Protein AF-A0A7R6WBK8-F1 (afdb_monomer_lite)

Structure (mmCIF, N/CA/C/O backbone):
data_AF-A0A7R6WBK8-F1
#
_entry.id   AF-A0A7R6WBK8-F1
#
loop_
_atom_site.group_PDB
_atom_site.id
_atom_site.type_symbol
_atom_site.label_atom_id
_atom_site.label_alt_id
_atom_site.label_comp_id
_atom_site.label_asym_id
_atom_site.label_entity_id
_atom_site.label_seq_id
_atom_site.pdbx_PDB_ins_code
_atom_site.Cartn_x
_atom_site.Cartn_y
_atom_site.Cartn_z
_atom_site.occupancy
_atom_site.B_iso_or_equiv
_atom_site.auth_seq_id
_atom_site.auth_comp_id
_atom_site.auth_asym_id
_atom_site.auth_atom_id
_atom_site.pdbx_PDB_model_num
ATOM 1 N N . MET A 1 1 ? 2.708 8.947 -26.508 1.00 63.22 1 MET A N 1
ATOM 2 C CA . MET A 1 1 ? 3.088 7.753 -25.720 1.00 63.22 1 MET A CA 1
ATOM 3 C C . MET A 1 1 ? 2.411 7.747 -24.354 1.00 63.22 1 MET A C 1
ATOM 5 O O . MET A 1 1 ? 1.723 6.785 -24.073 1.00 63.22 1 MET A O 1
ATOM 9 N N . TYR A 1 2 ? 2.494 8.805 -23.534 1.00 71.44 2 TYR A N 1
ATOM 10 C CA . TYR A 1 2 ? 1.565 8.993 -22.399 1.00 71.44 2 TYR A CA 1
ATOM 11 C C . TYR A 1 2 ? 0.320 9.777 -22.842 1.00 71.44 2 TYR A C 1
ATOM 13 O O . TYR A 1 2 ? 0.155 10.948 -22.525 1.00 71.44 2 TYR A O 1
ATOM 21 N N . ASP A 1 3 ? -0.514 9.144 -23.662 1.00 84.69 3 ASP A N 1
ATOM 22 C CA . ASP A 1 3 ? -1.718 9.727 -24.283 1.00 84.69 3 ASP A CA 1
ATOM 23 C C . ASP A 1 3 ? -3.004 8.967 -23.915 1.00 84.69 3 ASP A C 1
ATOM 25 O O . ASP A 1 3 ? -4.075 9.266 -24.433 1.00 84.69 3 ASP A O 1
ATOM 29 N N . GLY A 1 4 ? -2.903 7.972 -23.027 1.00 81.62 4 GLY A N 1
ATOM 30 C CA . GLY A 1 4 ? -4.020 7.103 -22.645 1.00 81.62 4 GLY A CA 1
ATOM 31 C C . GLY A 1 4 ? -4.393 6.053 -23.697 1.00 81.62 4 GLY A C 1
ATOM 32 O O . GLY A 1 4 ? -5.265 5.232 -23.436 1.00 81.62 4 GLY A O 1
ATOM 33 N N . LEU A 1 5 ? -3.725 6.038 -24.856 1.00 86.94 5 LEU A N 1
ATOM 34 C CA . LEU A 1 5 ? -3.924 5.037 -25.911 1.00 86.94 5 LEU A CA 1
ATOM 35 C C . LEU A 1 5 ? -2.898 3.902 -25.836 1.00 86.94 5 LEU A C 1
ATOM 37 O O . LEU A 1 5 ? -3.076 2.860 -26.462 1.00 86.94 5 LEU A O 1
ATOM 41 N N . ASN A 1 6 ? -1.828 4.097 -25.065 1.00 85.31 6 ASN A N 1
ATOM 42 C CA . ASN A 1 6 ? -0.778 3.114 -24.859 1.00 85.31 6 ASN A CA 1
ATOM 43 C C . ASN A 1 6 ? -0.840 2.553 -23.442 1.00 85.31 6 ASN A C 1
ATOM 45 O O . ASN A 1 6 ? -0.948 3.270 -22.449 1.00 85.31 6 ASN A O 1
ATOM 49 N N . SER A 1 7 ? -0.724 1.240 -23.353 1.00 83.56 7 SER A N 1
ATOM 50 C CA . SER A 1 7 ? -0.604 0.520 -22.097 1.00 83.56 7 SER A CA 1
ATOM 51 C C . SER A 1 7 ? 0.752 0.759 -21.408 1.00 83.56 7 SER A C 1
ATOM 53 O O . SER A 1 7 ? 1.755 1.010 -22.074 1.00 83.56 7 SER A O 1
ATOM 55 N N . HIS A 1 8 ? 0.839 0.510 -20.098 1.00 79.19 8 HIS A N 1
ATOM 56 C CA . HIS A 1 8 ? 2.102 0.616 -19.352 1.00 79.19 8 HIS A CA 1
ATOM 57 C C . HIS A 1 8 ? 3.210 -0.341 -19.852 1.00 79.19 8 HIS A C 1
ATOM 59 O O . HIS A 1 8 ? 4.355 0.082 -19.935 1.00 79.19 8 HIS A O 1
ATOM 65 N N . TRP A 1 9 ? 2.903 -1.591 -20.243 1.00 82.31 9 TRP A N 1
ATOM 66 C CA . TRP A 1 9 ? 3.874 -2.513 -20.883 1.00 82.31 9 TRP A CA 1
ATOM 67 C C . TRP A 1 9 ? 4.474 -1.930 -22.177 1.00 82.31 9 TRP A C 1
ATOM 69 O O . TRP A 1 9 ? 5.689 -1.931 -22.336 1.00 82.31 9 TRP A O 1
ATOM 79 N N . ALA A 1 10 ? 3.639 -1.376 -23.065 1.00 87.00 10 ALA A N 1
ATOM 80 C CA . ALA A 1 10 ? 4.053 -0.789 -24.330 1.00 87.00 10 ALA A CA 1
ATOM 81 C C . ALA A 1 10 ? 4.927 0.435 -24.074 1.00 87.00 10 ALA A C 1
ATOM 83 O O . ALA A 1 10 ? 5.988 0.553 -24.664 1.00 87.00 10 ALA A O 1
ATOM 84 N N . ILE A 1 11 ? 4.525 1.294 -23.133 1.00 85.62 11 ILE A N 1
ATOM 85 C CA . ILE A 1 11 ? 5.324 2.444 -22.711 1.00 85.62 11 ILE A CA 1
ATOM 86 C C . ILE A 1 11 ? 6.681 1.985 -22.159 1.00 85.62 11 ILE A C 1
ATOM 88 O O . ILE A 1 11 ? 7.709 2.473 -22.618 1.00 85.62 11 ILE A O 1
ATOM 92 N N . ASN A 1 12 ? 6.696 1.027 -21.227 1.00 84.56 12 ASN A N 1
ATOM 93 C CA . ASN A 1 12 ? 7.920 0.526 -20.597 1.00 84.56 12 ASN A CA 1
ATOM 94 C C . ASN A 1 12 ? 8.885 -0.112 -21.601 1.00 84.56 12 ASN A C 1
ATOM 96 O O . ASN A 1 12 ? 10.088 0.014 -21.421 1.00 84.56 12 ASN A O 1
ATOM 100 N N . ALA A 1 13 ? 8.385 -0.745 -22.666 1.00 87.00 13 ALA A N 1
ATOM 101 C CA . ALA A 1 13 ? 9.223 -1.317 -23.720 1.00 87.00 13 ALA A CA 1
ATOM 102 C C . ALA A 1 13 ? 10.013 -0.262 -24.523 1.00 87.00 13 ALA A C 1
ATOM 104 O O . ALA A 1 13 ? 11.001 -0.604 -25.167 1.00 87.00 13 ALA A O 1
ATOM 105 N N . PHE A 1 14 ? 9.590 1.007 -24.491 1.00 86.19 14 PHE A N 1
ATOM 106 C CA . PHE A 1 14 ? 10.303 2.128 -25.114 1.00 86.19 14 PHE A CA 1
ATOM 107 C C . PHE A 1 14 ? 11.140 2.945 -24.121 1.00 86.19 14 PHE A C 1
ATOM 109 O O . PHE A 1 14 ? 11.852 3.858 -24.543 1.00 86.19 14 PHE A O 1
ATOM 116 N N . LEU A 1 15 ? 11.039 2.669 -22.817 1.00 83.88 15 LEU A N 1
ATOM 117 C CA . LEU A 1 15 ? 11.841 3.354 -21.810 1.00 83.88 15 LEU A CA 1
ATOM 118 C C . LEU A 1 15 ? 13.222 2.689 -21.691 1.00 83.88 15 LEU A C 1
ATOM 120 O O . LEU A 1 15 ? 13.319 1.468 -21.809 1.00 83.88 15 LEU A O 1
ATOM 124 N N . PRO A 1 16 ? 14.289 3.472 -21.444 1.00 83.06 16 PRO A N 1
ATOM 125 C CA . PRO A 1 16 ? 15.583 2.914 -21.072 1.00 83.06 16 PRO A CA 1
ATOM 126 C C . PRO A 1 16 ? 15.488 2.152 -19.740 1.00 83.06 16 PRO A C 1
ATOM 128 O O . PRO A 1 16 ? 14.483 2.241 -19.024 1.00 83.06 16 PRO A O 1
ATOM 131 N N . GLU A 1 17 ? 16.548 1.418 -19.393 1.00 78.81 17 GLU A N 1
ATOM 132 C CA . GLU A 1 17 ? 16.613 0.679 -18.129 1.00 78.81 17 GLU A CA 1
ATOM 133 C C . GLU A 1 17 ? 16.293 1.588 -16.936 1.00 78.81 17 GLU A C 1
ATOM 135 O O . GLU A 1 17 ? 16.635 2.773 -16.912 1.00 78.81 17 GLU A O 1
ATOM 140 N N . LYS A 1 18 ? 15.627 1.045 -15.909 1.00 72.75 18 LYS A N 1
ATOM 141 C CA . LYS A 1 18 ? 15.078 1.863 -14.810 1.00 72.75 18 LYS A CA 1
ATOM 142 C C . LYS A 1 18 ? 16.137 2.726 -14.118 1.00 72.75 18 LYS A C 1
ATOM 144 O O . LYS A 1 18 ? 15.816 3.827 -13.681 1.00 72.75 18 LYS A O 1
ATOM 149 N N . GLN A 1 19 ? 17.383 2.256 -14.010 1.00 71.31 19 GLN A N 1
ATOM 150 C CA . GLN A 1 19 ? 18.463 3.049 -13.415 1.00 71.31 19 GLN A CA 1
ATOM 151 C C . GLN A 1 19 ? 18.897 4.225 -14.300 1.00 71.31 19 GLN A C 1
ATOM 153 O O . GLN A 1 19 ? 19.405 5.214 -13.787 1.00 71.31 19 GLN A O 1
ATOM 158 N N . GLU A 1 20 ? 18.683 4.164 -15.609 1.00 85.25 20 GLU A N 1
ATOM 159 C CA . GLU A 1 20 ? 19.030 5.245 -16.537 1.00 85.25 20 GLU A CA 1
ATOM 160 C C . GLU A 1 20 ? 17.992 6.377 -16.509 1.00 85.25 20 GLU A C 1
ATOM 162 O O . GLU A 1 20 ? 18.298 7.514 -16.868 1.00 85.25 20 GLU A O 1
ATOM 167 N N . LEU A 1 21 ? 16.780 6.096 -16.013 1.00 88.00 21 LEU A N 1
ATOM 168 C CA . LEU A 1 21 ? 15.714 7.088 -15.842 1.00 88.00 21 LEU 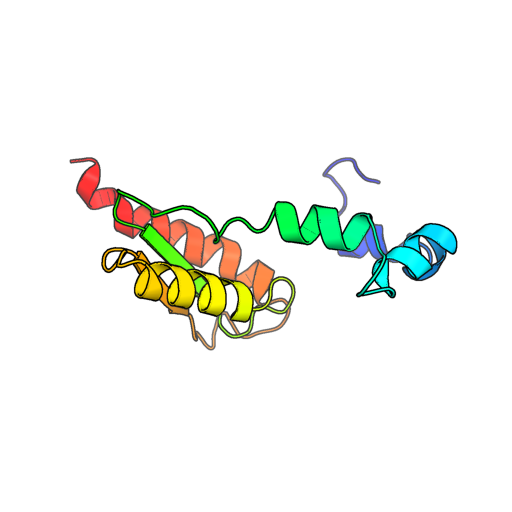A CA 1
ATOM 169 C C . LEU A 1 21 ? 15.992 8.091 -14.714 1.00 88.00 21 LEU A C 1
ATOM 171 O O . LEU A 1 21 ? 15.393 9.168 -14.686 1.00 88.00 21 LEU A O 1
ATOM 175 N N . TYR A 1 22 ? 16.879 7.757 -13.774 1.00 89.94 22 TYR A N 1
ATOM 176 C CA . TYR A 1 22 ? 17.116 8.558 -12.577 1.00 89.94 22 TYR A CA 1
ATOM 177 C C . TYR A 1 22 ? 18.571 8.996 -12.455 1.00 89.94 22 TYR A C 1
ATOM 179 O O . TYR A 1 22 ? 19.496 8.219 -12.665 1.00 89.94 22 TYR A O 1
ATOM 187 N N . SER A 1 23 ? 18.797 10.231 -12.002 1.00 92.38 23 SER A N 1
ATOM 188 C CA . SER A 1 23 ? 20.157 10.696 -11.703 1.00 92.38 23 SER A CA 1
ATOM 189 C C . SER A 1 23 ? 20.830 9.842 -10.619 1.00 92.38 23 SER A C 1
ATOM 191 O O . SER A 1 23 ? 20.179 9.403 -9.667 1.00 92.38 23 SER A O 1
ATOM 193 N N . ALA A 1 24 ? 22.156 9.698 -10.692 1.00 92.44 24 ALA A N 1
ATOM 194 C CA . ALA A 1 24 ? 22.935 8.997 -9.669 1.00 92.44 24 ALA A CA 1
ATOM 195 C C . ALA A 1 24 ? 22.715 9.574 -8.256 1.00 92.44 24 ALA A C 1
ATOM 197 O O . ALA A 1 24 ? 22.650 8.830 -7.281 1.00 92.44 24 ALA A O 1
ATOM 198 N N . LYS A 1 25 ? 22.523 10.898 -8.140 1.00 92.62 25 LYS A N 1
ATOM 199 C CA . LYS A 1 25 ? 22.202 11.560 -6.865 1.00 92.62 25 LYS A CA 1
ATOM 200 C C . LYS A 1 25 ? 20.883 11.054 -6.278 1.00 92.62 25 LYS A C 1
ATOM 202 O O . LYS A 1 25 ? 20.812 10.792 -5.082 1.00 92.62 25 LYS A O 1
ATOM 207 N N . PHE A 1 26 ? 19.847 10.933 -7.105 1.00 92.38 26 PHE A N 1
ATOM 208 C CA . PHE A 1 26 ? 18.545 10.429 -6.671 1.00 92.38 26 PHE A CA 1
ATOM 209 C C . PHE A 1 26 ? 18.634 8.963 -6.234 1.00 92.38 26 PHE A C 1
ATOM 211 O O . PHE A 1 26 ? 18.142 8.611 -5.168 1.00 92.38 26 PHE A O 1
ATOM 218 N N . GLN A 1 27 ? 19.333 8.128 -7.005 1.00 91.38 27 GLN A N 1
ATOM 219 C CA . GLN A 1 27 ? 19.541 6.719 -6.659 1.00 91.38 27 GLN A CA 1
ATOM 220 C C . GLN A 1 27 ? 20.305 6.555 -5.337 1.00 91.38 27 GLN A C 1
ATOM 222 O O . GLN A 1 27 ? 19.905 5.758 -4.493 1.00 91.38 27 GLN A O 1
ATOM 227 N N . ALA A 1 28 ? 21.352 7.356 -5.115 1.00 92.38 28 ALA A N 1
ATOM 228 C CA . ALA A 1 28 ? 22.093 7.359 -3.854 1.00 92.38 28 ALA A CA 1
ATOM 229 C C . ALA A 1 28 ? 21.206 7.753 -2.662 1.00 92.38 28 ALA A C 1
ATOM 231 O O . ALA A 1 28 ? 21.304 7.151 -1.598 1.00 92.38 28 ALA A O 1
ATOM 232 N N . GLN A 1 29 ? 20.301 8.720 -2.846 1.00 93.88 29 GLN A N 1
ATOM 233 C CA . GLN A 1 29 ? 19.318 9.075 -1.821 1.00 93.88 29 GLN A CA 1
ATOM 234 C C . GLN A 1 29 ? 18.316 7.939 -1.568 1.00 93.88 29 GLN A C 1
ATOM 236 O O . GLN A 1 29 ? 17.952 7.713 -0.425 1.00 93.88 29 GLN A O 1
ATOM 241 N N . LEU A 1 30 ? 17.874 7.186 -2.573 1.00 90.56 30 LEU A N 1
ATOM 242 C CA . LEU A 1 30 ? 16.992 6.037 -2.320 1.00 90.56 30 LEU A CA 1
ATOM 243 C C . LEU A 1 30 ? 17.695 4.888 -1.576 1.00 90.56 30 LEU A C 1
ATOM 245 O O . LEU A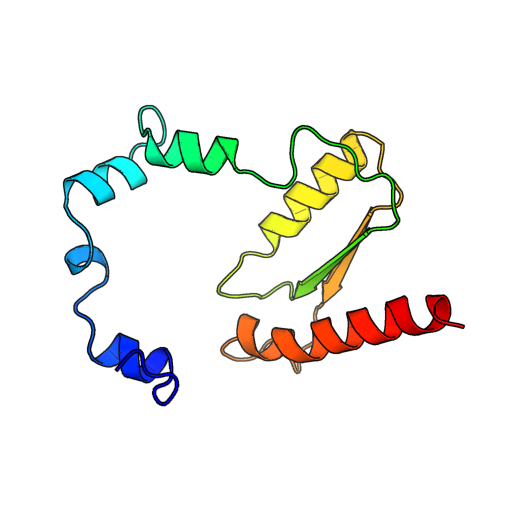 1 30 ? 17.046 4.164 -0.828 1.00 90.56 30 LEU A O 1
ATOM 249 N N . ALA A 1 31 ? 19.006 4.721 -1.766 1.00 90.69 31 ALA A N 1
ATOM 250 C CA . ALA A 1 31 ? 19.784 3.666 -1.115 1.00 90.69 31 ALA A CA 1
ATOM 251 C C . ALA A 1 31 ? 20.215 4.007 0.328 1.00 90.69 31 ALA A C 1
ATOM 253 O O . ALA A 1 31 ? 20.470 3.103 1.125 1.00 90.69 31 ALA A O 1
ATOM 254 N N . ASP A 1 32 ? 20.311 5.293 0.679 1.00 91.56 32 ASP A N 1
ATOM 255 C CA . ASP A 1 32 ? 20.731 5.738 2.012 1.00 91.56 32 ASP A CA 1
ATOM 256 C C . ASP A 1 32 ? 19.557 5.775 3.002 1.00 91.56 32 ASP A C 1
ATOM 258 O O . ASP A 1 32 ? 18.837 6.761 3.127 1.00 91.56 32 ASP A O 1
ATOM 262 N N . SER A 1 33 ? 19.382 4.696 3.758 1.00 80.12 33 SER A N 1
ATOM 263 C CA . SER A 1 33 ? 18.338 4.608 4.791 1.00 80.12 33 SER A CA 1
ATOM 264 C C . SER A 1 33 ? 18.515 5.548 5.996 1.00 80.12 33 SER A C 1
ATOM 266 O O . SER A 1 33 ? 17.562 5.710 6.755 1.00 80.12 33 SER A O 1
ATOM 268 N N . GLN A 1 34 ? 19.695 6.148 6.207 1.00 81.44 34 GLN A N 1
ATOM 269 C CA . GLN A 1 34 ? 19.993 6.912 7.428 1.00 81.44 34 GLN A CA 1
ATOM 270 C C . GLN A 1 34 ? 19.942 8.425 7.220 1.00 81.44 34 GLN A C 1
ATOM 272 O O . GLN A 1 34 ? 19.423 9.129 8.082 1.00 81.44 34 GLN A O 1
ATOM 277 N N . ASN A 1 35 ? 20.463 8.934 6.098 1.00 87.50 35 ASN A N 1
ATOM 278 C CA . ASN A 1 35 ? 20.584 10.382 5.868 1.00 87.50 35 ASN A CA 1
ATOM 279 C C . ASN A 1 35 ? 19.809 10.884 4.641 1.00 87.50 35 ASN A C 1
ATOM 281 O O . ASN A 1 35 ? 19.960 12.040 4.238 1.00 87.50 35 ASN A O 1
ATOM 285 N N . SER A 1 36 ? 18.987 10.039 4.018 1.00 94.88 36 SER A N 1
ATOM 286 C CA . SER A 1 36 ? 18.215 10.438 2.844 1.00 94.88 36 SER A CA 1
ATOM 287 C C . SER A 1 36 ? 17.026 11.321 3.191 1.00 94.88 36 SER A C 1
ATOM 289 O O . SER A 1 36 ? 16.104 10.913 3.900 1.00 94.88 36 SER A O 1
ATOM 291 N N . LEU A 1 37 ? 16.992 12.504 2.575 1.00 92.88 37 LEU A N 1
ATOM 292 C CA . LEU A 1 37 ? 15.834 13.394 2.644 1.00 92.88 37 LEU A CA 1
ATOM 293 C C . LEU A 1 37 ? 14.611 12.783 1.947 1.00 92.88 37 LEU A C 1
ATOM 295 O O . LEU A 1 37 ? 13.484 13.038 2.357 1.00 92.88 37 LEU A O 1
ATOM 299 N N . ILE A 1 38 ? 14.824 11.956 0.916 1.00 93.50 38 ILE A N 1
ATOM 300 C CA . ILE A 1 38 ? 13.734 11.275 0.205 1.00 93.50 38 ILE A CA 1
ATOM 301 C C . ILE A 1 38 ? 13.109 10.210 1.102 1.00 93.50 38 ILE A C 1
ATOM 303 O O . ILE A 1 38 ? 11.890 10.161 1.226 1.00 93.50 38 ILE A O 1
ATOM 307 N N . MET A 1 39 ? 13.928 9.386 1.761 1.00 94.06 39 MET A N 1
ATOM 308 C CA . MET A 1 39 ? 13.417 8.358 2.671 1.00 94.06 39 MET A CA 1
ATOM 309 C C . MET A 1 3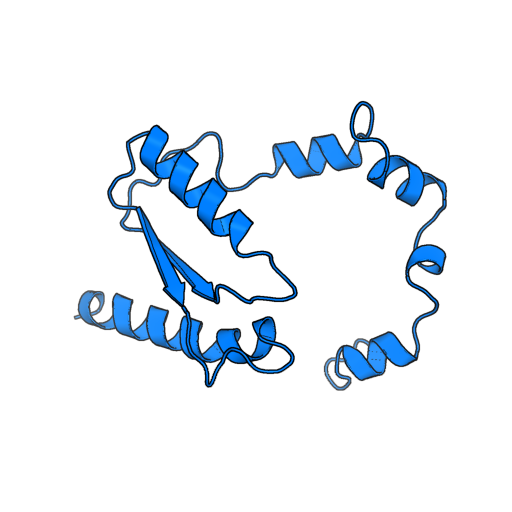9 ? 12.719 8.980 3.881 1.00 94.06 39 MET A C 1
ATOM 311 O O . MET A 1 39 ? 11.660 8.497 4.275 1.00 94.06 39 MET A O 1
ATOM 315 N N . ALA A 1 40 ? 13.255 10.081 4.420 1.00 93.81 40 ALA A N 1
ATOM 316 C CA . ALA A 1 40 ? 12.603 10.837 5.485 1.00 93.81 40 ALA A CA 1
ATOM 317 C C . ALA A 1 40 ? 11.229 11.371 5.046 1.00 93.81 40 ALA A C 1
ATOM 319 O O . ALA A 1 40 ? 10.242 11.155 5.746 1.00 93.81 40 ALA A O 1
ATOM 320 N N . ALA A 1 41 ? 11.139 11.984 3.860 1.00 94.69 41 ALA A N 1
ATOM 321 C CA . ALA A 1 41 ? 9.874 12.483 3.324 1.00 94.69 41 ALA A CA 1
ATOM 322 C C . ALA A 1 41 ? 8.859 11.354 3.065 1.00 94.69 41 ALA A C 1
ATOM 324 O O . ALA A 1 41 ? 7.678 11.508 3.368 1.00 94.69 41 ALA A O 1
ATOM 325 N N . LEU A 1 42 ? 9.295 10.201 2.543 1.00 93.88 42 LEU A N 1
ATOM 326 C CA . LEU A 1 42 ? 8.428 9.029 2.367 1.00 93.88 42 LEU A CA 1
ATOM 327 C C . LEU A 1 42 ? 7.912 8.505 3.714 1.00 93.88 42 LEU A C 1
ATOM 329 O O . LEU A 1 42 ? 6.730 8.195 3.834 1.00 93.88 42 LEU A O 1
ATOM 333 N N . ALA A 1 43 ? 8.775 8.448 4.732 1.00 92.94 43 ALA A N 1
ATOM 334 C CA . ALA A 1 43 ? 8.401 8.000 6.069 1.00 92.94 43 ALA A CA 1
ATOM 335 C C . ALA A 1 43 ? 7.417 8.958 6.760 1.00 92.94 43 ALA A C 1
ATOM 337 O O . ALA A 1 43 ? 6.465 8.497 7.389 1.00 92.94 43 ALA A O 1
ATOM 338 N N . GLU A 1 44 ? 7.610 10.272 6.614 1.00 94.56 44 GLU A N 1
ATOM 339 C CA . GLU A 1 44 ? 6.685 11.301 7.114 1.00 94.56 44 GLU A CA 1
ATOM 340 C C . GLU A 1 44 ? 5.296 11.187 6.465 1.00 94.56 44 GLU A C 1
ATOM 342 O O . GLU A 1 44 ? 4.284 11.463 7.103 1.00 94.56 44 GLU A O 1
ATOM 347 N N . ASN A 1 45 ? 5.237 10.706 5.220 1.00 95.62 45 ASN A N 1
ATOM 348 C CA . ASN A 1 45 ? 3.998 10.487 4.474 1.00 95.62 45 ASN A CA 1
ATOM 349 C C . ASN A 1 45 ? 3.426 9.064 4.632 1.00 95.62 45 ASN A C 1
ATOM 351 O O . ASN A 1 45 ? 2.546 8.666 3.864 1.00 95.62 45 ASN A O 1
ATOM 355 N N . ASN A 1 46 ? 3.875 8.289 5.627 1.00 96.75 46 ASN A N 1
ATOM 356 C CA . ASN A 1 46 ? 3.211 7.034 5.977 1.00 96.75 46 ASN A CA 1
ATOM 357 C C . ASN A 1 46 ? 1.759 7.306 6.388 1.00 96.75 46 ASN A C 1
ATOM 359 O O . ASN A 1 46 ? 1.483 7.929 7.409 1.00 96.75 46 ASN A O 1
ATOM 363 N N . THR A 1 47 ? 0.810 6.771 5.627 1.00 95.56 47 THR A N 1
ATOM 364 C CA . THR A 1 47 ? -0.619 7.080 5.791 1.00 95.56 47 THR A CA 1
ATOM 365 C C . THR A 1 47 ? -1.304 6.321 6.922 1.00 95.56 47 THR A C 1
ATOM 367 O O . THR A 1 47 ? -2.483 6.549 7.183 1.00 95.56 47 THR A O 1
ATOM 370 N N . TYR A 1 48 ? -0.603 5.414 7.604 1.00 96.12 48 TYR A N 1
ATOM 371 C CA . TYR A 1 48 ? -1.188 4.576 8.650 1.00 96.12 48 TYR A CA 1
ATOM 372 C C . TYR A 1 48 ? -0.795 4.983 10.071 1.00 96.12 48 TYR A C 1
ATOM 374 O O . TYR A 1 48 ? -1.361 4.430 10.998 1.00 96.12 48 TYR A O 1
ATOM 382 N N . GLN A 1 49 ? 0.145 5.915 10.264 1.00 95.31 49 GLN A N 1
ATOM 383 C CA . GLN A 1 49 ? 0.658 6.297 11.587 1.00 95.31 49 GLN A CA 1
ATOM 384 C C . GLN A 1 49 ? 0.150 7.675 12.031 1.00 95.31 49 GLN A C 1
ATOM 386 O O . GLN A 1 49 ? -0.141 8.531 11.204 1.00 95.31 49 GLN A O 1
ATOM 391 N N . ASN A 1 50 ? 0.133 7.916 13.343 1.00 95.62 50 ASN A N 1
ATOM 392 C CA . ASN A 1 50 ? -0.194 9.190 14.006 1.00 95.62 50 ASN A CA 1
ATOM 393 C C . ASN A 1 50 ? -1.668 9.619 13.939 1.00 95.62 50 ASN A C 1
ATOM 395 O O . ASN A 1 50 ? -1.983 10.792 14.135 1.00 95.62 50 ASN A O 1
ATOM 399 N N . TRP A 1 51 ? -2.584 8.681 13.708 1.00 96.62 51 TRP A N 1
ATOM 400 C CA . TRP A 1 51 ? -4.021 8.938 13.763 1.00 96.62 51 TRP A CA 1
ATOM 401 C C . TRP A 1 51 ? -4.807 7.665 14.079 1.00 96.62 51 TRP A C 1
ATOM 403 O O . TRP A 1 51 ? -4.294 6.552 13.980 1.00 96.62 51 TRP A O 1
ATOM 413 N N . ILE A 1 52 ? -6.068 7.843 14.468 1.00 97.88 52 ILE A N 1
ATOM 414 C CA . ILE A 1 52 ? -6.994 6.755 14.784 1.00 97.88 52 ILE A CA 1
ATOM 415 C C . ILE A 1 52 ? -8.239 6.968 13.917 1.00 97.88 52 ILE A C 1
ATOM 417 O O . ILE A 1 52 ? -8.881 8.016 14.051 1.00 97.88 52 ILE A O 1
ATOM 421 N N . PRO A 1 53 ? -8.603 6.037 13.017 1.00 97.44 53 PRO A N 1
ATOM 422 C CA . PRO A 1 53 ? -9.846 6.164 12.270 1.00 97.44 53 PRO A CA 1
ATOM 423 C C . PRO A 1 53 ? -11.034 6.137 13.230 1.00 97.44 53 PRO A C 1
ATOM 425 O O . PRO A 1 53 ? -11.033 5.390 14.201 1.00 97.44 53 PRO A O 1
ATOM 428 N N . SER A 1 54 ? -12.060 6.942 12.959 1.00 95.88 54 SER A N 1
ATOM 429 C CA . SER A 1 54 ? -13.283 7.016 13.779 1.00 95.88 54 SER A CA 1
ATOM 430 C C . SER A 1 54 ? -14.470 6.260 13.176 1.00 95.88 54 SER A C 1
ATOM 432 O O . SER A 1 54 ? -15.466 6.020 13.850 1.00 95.88 54 SER A O 1
ATOM 434 N N . THR A 1 55 ? -14.371 5.885 11.902 1.00 94.12 55 THR A N 1
ATOM 435 C CA . THR A 1 55 ? -15.423 5.211 11.126 1.00 94.12 55 THR A CA 1
ATOM 436 C C . THR A 1 55 ? -15.002 3.765 10.845 1.00 94.12 55 THR A C 1
ATOM 438 O O . THR A 1 55 ? -13.794 3.505 10.790 1.00 94.12 55 THR A O 1
ATOM 441 N N . PRO A 1 56 ? -15.944 2.815 10.667 1.00 94.69 56 PRO A N 1
ATOM 442 C CA . PRO A 1 56 ? -15.620 1.489 10.148 1.00 94.69 56 PRO A CA 1
ATOM 443 C C . PRO A 1 56 ? -14.748 1.575 8.892 1.00 94.69 56 PRO A C 1
ATOM 445 O O . PRO A 1 56 ? -15.031 2.357 7.983 1.00 94.69 56 PRO A O 1
ATOM 448 N N . MET A 1 57 ? -13.683 0.780 8.851 1.00 96.25 57 MET A N 1
ATOM 449 C CA . MET A 1 57 ? -12.707 0.799 7.764 1.00 96.25 57 MET A CA 1
ATOM 450 C C . MET A 1 57 ? -12.344 -0.623 7.364 1.00 96.25 57 MET A C 1
ATOM 452 O O . MET A 1 57 ? -12.130 -1.484 8.214 1.00 96.25 57 MET A O 1
ATOM 456 N N . TYR A 1 58 ? -12.217 -0.845 6.060 1.00 96.50 58 TYR A N 1
ATOM 457 C CA . TYR A 1 58 ? -11.911 -2.146 5.488 1.00 96.50 58 TYR A CA 1
ATOM 458 C C . TYR A 1 58 ? -10.689 -2.034 4.582 1.00 96.50 58 TYR A C 1
ATOM 460 O O . TYR A 1 58 ? -10.687 -1.262 3.626 1.00 96.50 58 TYR A O 1
ATOM 468 N N . LEU A 1 59 ? -9.648 -2.804 4.887 1.00 97.62 59 LEU A N 1
ATOM 469 C CA . LEU A 1 59 ? -8.440 -2.921 4.078 1.00 97.62 59 LEU A CA 1
ATOM 470 C C . LEU A 1 59 ? -8.570 -4.188 3.223 1.00 97.62 59 LEU A C 1
ATOM 472 O O . LEU A 1 59 ? -8.270 -5.282 3.694 1.00 97.62 59 LEU A O 1
ATOM 476 N N . LEU A 1 60 ? -9.071 -4.060 1.994 1.00 97.75 60 LEU A N 1
ATOM 477 C CA . LEU A 1 60 ? -9.158 -5.178 1.049 1.00 97.75 60 LEU A CA 1
ATOM 478 C C . LEU A 1 60 ? -7.849 -5.298 0.272 1.00 97.75 60 LEU A C 1
ATOM 480 O O . LEU A 1 60 ? -7.416 -4.319 -0.331 1.00 97.75 60 LEU A O 1
ATOM 484 N N . HIS A 1 61 ? -7.229 -6.478 0.273 1.00 98.06 61 HIS A N 1
ATOM 485 C CA . HIS A 1 61 ? -5.943 -6.662 -0.401 1.00 98.06 61 HIS A CA 1
ATOM 486 C C . HIS A 1 61 ? -5.715 -8.132 -0.769 1.00 98.06 61 HIS A C 1
ATOM 488 O O . HIS A 1 61 ? -5.880 -9.019 0.070 1.00 98.06 61 HIS A O 1
ATOM 494 N N . CYS A 1 62 ? -5.324 -8.393 -2.016 1.00 97.88 62 CYS A N 1
ATOM 495 C CA . CYS A 1 62 ? -4.848 -9.709 -2.428 1.00 97.88 62 CYS A CA 1
ATOM 496 C C . CYS A 1 62 ? -3.497 -10.038 -1.808 1.00 97.88 62 CYS A C 1
ATOM 498 O O . CYS A 1 62 ? -2.579 -9.221 -1.827 1.00 97.88 62 CYS A O 1
ATOM 500 N N . ILE A 1 63 ? -3.365 -11.249 -1.274 1.00 97.69 63 ILE A N 1
ATOM 501 C CA . ILE A 1 63 ? -2.164 -11.622 -0.520 1.00 97.69 63 ILE A CA 1
ATOM 502 C C . ILE A 1 63 ? -0.922 -11.772 -1.410 1.00 97.69 63 ILE A C 1
ATOM 504 O O . ILE A 1 63 ? 0.194 -11.601 -0.927 1.00 97.69 63 ILE A O 1
ATOM 508 N N . ASN A 1 64 ? -1.122 -12.038 -2.705 1.00 97.06 64 ASN A N 1
ATOM 509 C CA . ASN A 1 64 ? -0.062 -12.227 -3.696 1.00 97.06 64 ASN A CA 1
ATOM 510 C C . ASN A 1 64 ? 0.114 -11.012 -4.627 1.00 97.06 64 ASN A C 1
ATOM 512 O O . ASN A 1 64 ? 0.647 -11.158 -5.726 1.00 97.06 64 ASN A O 1
ATOM 516 N N . ASP A 1 65 ? -0.353 -9.822 -4.228 1.00 97.50 65 ASP A N 1
ATOM 517 C CA . ASP A 1 65 ? -0.159 -8.596 -5.011 1.00 97.50 65 ASP A CA 1
ATOM 518 C C . ASP A 1 65 ? 1.338 -8.356 -5.284 1.00 97.50 65 ASP A C 1
ATOM 520 O O . ASP A 1 65 ? 2.168 -8.267 -4.375 1.00 97.50 65 ASP A O 1
ATOM 524 N N . ASN A 1 66 ? 1.685 -8.290 -6.570 1.00 94.62 66 ASN A N 1
ATOM 525 C CA . ASN A 1 66 ? 3.057 -8.235 -7.059 1.00 94.62 66 ASN A CA 1
ATOM 526 C C . ASN A 1 66 ? 3.572 -6.808 -7.325 1.00 94.62 66 ASN A C 1
ATOM 528 O O . ASN A 1 66 ? 4.710 -6.657 -7.768 1.00 94.62 66 ASN A O 1
ATOM 532 N N . GLN A 1 67 ? 2.757 -5.772 -7.098 1.00 94.81 67 GLN A N 1
ATOM 533 C CA . GLN A 1 67 ? 3.136 -4.363 -7.280 1.00 94.81 67 GLN A CA 1
ATOM 534 C C . GLN A 1 67 ? 3.070 -3.581 -5.965 1.00 94.81 67 GLN A C 1
ATOM 536 O O . GLN A 1 67 ? 3.930 -2.739 -5.703 1.00 94.81 67 GLN A O 1
ATOM 541 N N . VAL A 1 68 ? 2.078 -3.872 -5.123 1.00 96.38 68 VAL A N 1
ATOM 542 C CA . VAL A 1 68 ? 1.897 -3.267 -3.803 1.00 96.38 68 VAL A CA 1
ATOM 543 C C . VAL A 1 68 ? 1.926 -4.390 -2.768 1.00 96.38 68 VAL A C 1
ATOM 545 O O . VAL A 1 68 ? 0.962 -5.131 -2.658 1.00 96.38 68 VAL A O 1
ATOM 548 N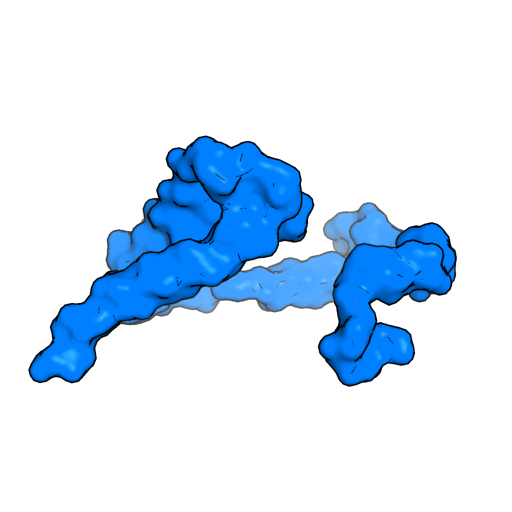 N . PRO A 1 69 ? 3.004 -4.546 -1.981 1.00 97.12 69 PRO A N 1
ATOM 549 C CA . PRO A 1 69 ? 3.110 -5.671 -1.059 1.00 97.12 69 PRO A CA 1
ATOM 550 C C . PRO A 1 69 ? 1.979 -5.705 -0.022 1.00 97.12 69 PRO A C 1
ATOM 552 O O . PRO A 1 69 ? 1.724 -4.705 0.659 1.00 97.12 69 PRO A O 1
ATOM 555 N N . PHE A 1 70 ? 1.382 -6.884 0.187 1.00 98.19 70 PHE A N 1
ATOM 556 C CA . PHE A 1 70 ? 0.340 -7.116 1.201 1.00 98.19 70 PHE A CA 1
ATOM 557 C C . PHE A 1 70 ? 0.755 -6.661 2.613 1.00 98.19 70 PHE A C 1
ATOM 559 O O . PHE A 1 70 ? -0.069 -6.173 3.393 1.00 98.19 70 PHE A O 1
ATOM 566 N N . ASN A 1 71 ? 2.058 -6.720 2.914 1.00 98.31 71 ASN A N 1
ATOM 567 C CA . ASN A 1 71 ? 2.634 -6.255 4.174 1.00 98.31 71 ASN A CA 1
ATOM 568 C C . ASN A 1 71 ? 2.281 -4.791 4.508 1.00 98.31 71 ASN A C 1
ATOM 570 O O . ASN A 1 71 ? 2.152 -4.457 5.682 1.00 98.31 71 ASN A O 1
ATOM 574 N N . ASN A 1 72 ? 2.047 -3.927 3.511 1.00 98.19 72 ASN A N 1
ATOM 575 C CA . ASN A 1 72 ? 1.583 -2.557 3.756 1.00 98.19 72 ASN A CA 1
ATOM 576 C C . ASN A 1 72 ? 0.253 -2.540 4.526 1.00 98.19 72 ASN A C 1
ATOM 578 O O . ASN A 1 72 ? 0.107 -1.811 5.508 1.00 98.19 72 ASN A O 1
ATOM 582 N N . SER A 1 73 ? -0.705 -3.381 4.128 1.00 98.44 73 SER A N 1
ATOM 583 C CA . SER A 1 73 ? -1.995 -3.489 4.816 1.00 98.44 73 SER A CA 1
ATOM 584 C C . SER A 1 73 ? -1.881 -4.210 6.156 1.00 98.44 73 SER A C 1
ATOM 586 O O . SER A 1 73 ? -2.610 -3.862 7.081 1.00 98.44 73 SER A O 1
ATOM 588 N N . GLN A 1 74 ? -0.951 -5.161 6.297 1.00 98.62 74 GLN A N 1
ATOM 589 C CA . GLN A 1 74 ? -0.684 -5.818 7.581 1.00 98.62 74 GLN A CA 1
ATOM 590 C C . GLN A 1 74 ? -0.115 -4.837 8.613 1.00 98.62 74 GLN A C 1
ATOM 592 O O . GLN A 1 74 ? -0.600 -4.803 9.742 1.00 98.62 74 GLN A O 1
ATOM 597 N N . LEU A 1 75 ? 0.858 -4.007 8.223 1.00 98.44 75 LEU A N 1
ATOM 598 C CA . LEU A 1 75 ? 1.438 -2.973 9.084 1.00 98.44 75 LEU A CA 1
ATOM 599 C C . LEU A 1 75 ? 0.397 -1.927 9.489 1.00 98.44 75 LEU A C 1
ATOM 601 O O . LEU A 1 75 ? 0.279 -1.609 10.672 1.00 98.44 75 LEU A O 1
ATOM 605 N N . ALA A 1 76 ? -0.396 -1.442 8.528 1.00 98.56 76 ALA A N 1
ATOM 606 C CA . ALA A 1 76 ? -1.467 -0.493 8.803 1.00 98.56 76 ALA A CA 1
ATOM 607 C C . ALA A 1 76 ? -2.511 -1.075 9.766 1.00 98.56 76 ALA A C 1
ATOM 609 O O . ALA A 1 76 ? -2.843 -0.454 10.773 1.00 98.56 76 ALA A O 1
ATOM 610 N N . TYR A 1 77 ? -2.980 -2.299 9.500 1.00 98.69 77 TYR A N 1
ATOM 611 C CA . TYR A 1 77 ? -3.915 -3.000 10.375 1.00 98.69 77 TYR A CA 1
ATOM 612 C C . TYR A 1 77 ? -3.348 -3.168 11.789 1.00 98.69 77 TYR A C 1
ATOM 614 O O . TYR A 1 77 ? -4.003 -2.779 12.752 1.00 98.69 77 TYR A O 1
ATOM 622 N N . ALA A 1 78 ? -2.124 -3.688 11.923 1.00 98.50 78 ALA A N 1
ATOM 623 C CA . ALA A 1 78 ? -1.490 -3.913 13.219 1.00 98.50 78 ALA A CA 1
ATOM 624 C C . ALA A 1 78 ? -1.340 -2.613 14.023 1.00 98.50 78 ALA A C 1
ATOM 626 O O . ALA A 1 78 ? -1.652 -2.594 15.215 1.00 98.50 78 ALA A O 1
ATOM 627 N N . TYR A 1 79 ? -0.931 -1.518 13.373 1.00 98.56 79 TYR A N 1
ATOM 628 C CA . TYR A 1 79 ? -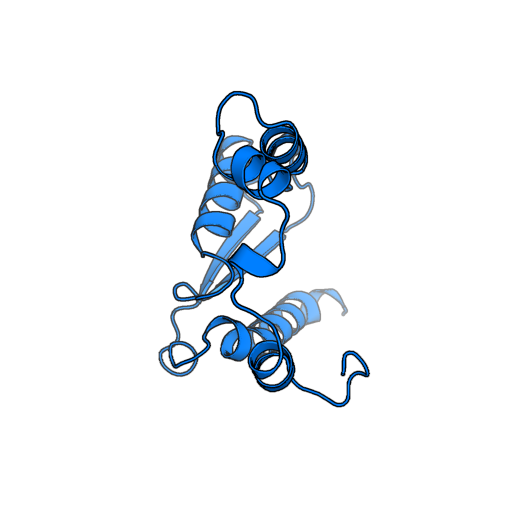0.884 -0.206 14.013 1.00 98.56 79 TYR A CA 1
ATOM 629 C C . TYR A 1 79 ? -2.270 0.218 14.507 1.00 98.56 79 TYR A C 1
ATOM 631 O O . TYR A 1 79 ? -2.416 0.543 15.684 1.00 98.56 79 TYR A O 1
ATOM 639 N N . PHE A 1 80 ? -3.299 0.153 13.658 1.00 98.75 80 PHE A N 1
ATOM 640 C CA . PHE A 1 80 ? -4.655 0.552 14.036 1.00 98.75 80 PHE A CA 1
ATOM 641 C C . PHE A 1 80 ? -5.217 -0.276 15.198 1.00 98.75 80 PHE A C 1
ATOM 643 O O . PHE A 1 80 ? -5.793 0.297 16.123 1.00 98.75 80 PHE A O 1
ATOM 650 N N . GLN A 1 81 ? -4.977 -1.591 15.219 1.00 98.50 81 GLN A N 1
ATOM 651 C CA . GLN A 1 81 ? -5.322 -2.428 16.373 1.00 98.50 81 GLN A CA 1
ATOM 652 C C . GLN A 1 81 ? -4.564 -1.981 17.636 1.00 98.50 81 GLN A C 1
ATOM 654 O O . GLN A 1 81 ? -5.157 -1.885 18.708 1.00 98.50 81 GLN A O 1
ATOM 659 N N . SER A 1 82 ? -3.273 -1.642 17.519 1.00 98.06 82 SER A N 1
ATOM 660 C CA . SER A 1 82 ? -2.448 -1.210 18.659 1.00 98.06 82 SER A CA 1
ATOM 661 C C . SER A 1 82 ? -2.893 0.115 19.291 1.00 98.06 82 SER A C 1
ATOM 663 O O . SER A 1 82 ? -2.685 0.320 20.485 1.00 98.06 82 SER A O 1
ATOM 665 N N . VAL A 1 83 ? -3.544 0.991 18.517 1.00 98.06 83 VAL A N 1
ATOM 666 C CA . VAL A 1 83 ? -4.105 2.270 18.994 1.00 98.06 83 VAL A CA 1
ATOM 667 C C . VAL A 1 83 ? -5.608 2.189 19.297 1.00 98.06 83 VAL A C 1
ATOM 669 O O . VAL A 1 83 ? -6.257 3.214 19.492 1.00 98.06 83 VAL A O 1
ATOM 672 N N . GLY A 1 84 ? -6.173 0.978 19.361 1.00 97.62 84 GLY A N 1
ATOM 673 C CA . GLY A 1 84 ? -7.550 0.727 19.799 1.00 97.62 84 GLY A CA 1
ATOM 674 C C . GLY A 1 84 ? -8.630 0.873 18.723 1.00 97.62 84 GLY A C 1
ATOM 675 O O . GLY A 1 84 ? -9.815 0.814 19.051 1.00 97.62 84 GLY A O 1
ATOM 676 N N . ALA A 1 85 ? -8.268 1.027 17.447 1.00 98.31 85 ALA A N 1
ATOM 677 C CA . ALA A 1 85 ? -9.223 1.109 16.341 1.00 98.31 85 ALA A CA 1
ATOM 678 C C . ALA A 1 85 ? -9.713 -0.285 15.898 1.00 98.31 85 ALA A C 1
ATOM 680 O O . ALA A 1 85 ? -9.454 -0.743 14.784 1.00 98.31 85 ALA A O 1
ATOM 681 N N . MET A 1 86 ? -10.446 -0.966 16.781 1.00 97.44 86 MET A N 1
ATOM 682 C CA . MET A 1 86 ? -10.937 -2.338 16.572 1.00 97.44 86 MET A CA 1
ATOM 683 C C . MET A 1 86 ? -11.954 -2.465 15.423 1.00 97.44 86 MET A C 1
ATOM 685 O O . MET A 1 86 ? -12.200 -3.560 14.927 1.00 97.44 86 MET A O 1
ATOM 689 N N . GLN A 1 87 ? -12.550 -1.355 14.987 1.00 97.25 87 GLN A N 1
ATOM 690 C CA . GLN A 1 87 ? -13.470 -1.289 13.848 1.00 97.25 87 GLN A CA 1
ATOM 691 C C . GLN A 1 87 ? -12.770 -1.324 12.479 1.00 97.25 87 GLN A C 1
ATOM 693 O O . GLN A 1 87 ? -13.449 -1.347 11.451 1.00 97.25 87 GLN A O 1
ATOM 698 N N . VAL A 1 88 ? -11.434 -1.291 12.444 1.00 98.31 88 VAL A N 1
ATOM 699 C CA . VAL A 1 88 ? -10.664 -1.534 11.221 1.00 98.31 88 VAL A CA 1
ATOM 700 C C . VAL A 1 88 ? -10.559 -3.037 10.997 1.00 98.31 88 VAL A C 1
ATOM 702 O O . VAL A 1 88 ? -10.139 -3.762 11.893 1.00 98.31 88 VAL A O 1
ATOM 705 N N . GLN A 1 89 ? -10.885 -3.508 9.796 1.00 97.88 89 GLN A N 1
ATOM 706 C CA . GLN A 1 89 ? -10.763 -4.915 9.416 1.00 97.88 89 GLN A CA 1
ATOM 707 C C . GLN A 1 89 ? -9.821 -5.080 8.225 1.00 97.88 89 GLN A C 1
ATOM 709 O O . GLN A 1 89 ? -9.957 -4.391 7.213 1.00 97.88 89 GLN A O 1
ATOM 714 N N . LEU A 1 90 ? -8.891 -6.029 8.325 1.00 98.38 90 LEU A N 1
ATOM 715 C CA . LEU A 1 90 ? -8.091 -6.495 7.196 1.00 98.38 90 LEU A CA 1
ATOM 716 C C . LEU A 1 90 ? -8.810 -7.662 6.515 1.00 98.38 90 LEU A C 1
ATOM 718 O O . LEU A 1 90 ? -9.110 -8.666 7.156 1.00 98.38 90 LEU A O 1
ATOM 722 N N . MET A 1 91 ? -9.069 -7.530 5.218 1.00 97.56 91 MET A N 1
ATOM 723 C CA . MET A 1 91 ? -9.696 -8.554 4.388 1.00 97.56 91 MET A CA 1
ATOM 724 C C . MET A 1 91 ? -8.669 -9.100 3.390 1.00 97.56 91 MET A C 1
ATOM 726 O O . MET A 1 91 ? -8.591 -8.593 2.264 1.00 97.56 91 MET A O 1
ATOM 730 N N . PRO A 1 92 ? -7.864 -10.106 3.788 1.00 97.31 92 PRO A N 1
ATOM 731 C CA . PRO A 1 92 ? -6.966 -10.784 2.865 1.00 97.31 92 PRO A CA 1
ATOM 732 C C . PRO A 1 92 ? -7.781 -11.537 1.814 1.00 97.31 92 PRO A C 1
ATOM 734 O O . PRO A 1 92 ? -8.738 -12.241 2.145 1.00 97.31 92 PRO A O 1
ATOM 737 N N . ILE A 1 93 ? -7.400 -11.385 0.551 1.00 96.56 93 ILE A N 1
ATOM 738 C CA . ILE A 1 93 ? -7.997 -12.105 -0.570 1.00 96.56 93 ILE A CA 1
ATOM 739 C C . ILE A 1 93 ? -6.974 -13.114 -1.075 1.00 96.56 93 ILE A C 1
ATOM 741 O O . ILE A 1 93 ? -5.920 -12.743 -1.590 1.00 96.56 93 ILE A O 1
ATOM 745 N N . ASP A 1 94 ? -7.297 -14.385 -0.883 1.00 96.00 94 ASP A N 1
ATOM 746 C CA . ASP A 1 94 ? -6.538 -15.515 -1.398 1.00 96.00 94 ASP A CA 1
ATOM 747 C C . ASP A 1 94 ? -7.444 -16.302 -2.342 1.00 96.00 94 ASP A C 1
ATOM 749 O O . ASP A 1 94 ? -8.165 -17.212 -1.936 1.00 96.00 94 ASP A O 1
ATOM 753 N N . ASP A 1 95 ? -7.496 -15.843 -3.588 1.00 95.25 95 ASP A N 1
ATOM 754 C CA . ASP A 1 95 ? -8.354 -16.403 -4.623 1.00 95.25 95 ASP A CA 1
ATOM 755 C C . ASP A 1 95 ? -7.471 -16.950 -5.754 1.00 95.25 95 ASP A C 1
ATOM 757 O O . ASP A 1 95 ? -6.776 -16.164 -6.406 1.00 95.25 95 ASP A O 1
ATOM 761 N N . PRO A 1 96 ? -7.471 -18.272 -6.008 1.00 94.88 96 PRO A N 1
ATOM 762 C CA . PRO A 1 96 ? -6.697 -18.881 -7.087 1.00 94.88 96 PRO A CA 1
ATOM 763 C C . PRO A 1 96 ? -6.972 -18.291 -8.477 1.00 94.88 96 PRO A C 1
ATOM 765 O O . PRO A 1 96 ? -6.073 -18.287 -9.316 1.00 94.88 96 PRO A O 1
ATOM 768 N N . GLU A 1 97 ? -8.183 -17.788 -8.734 1.00 94.75 97 GLU A N 1
ATOM 769 C CA . GLU A 1 97 ? -8.524 -17.157 -10.014 1.00 94.75 97 GLU A CA 1
ATOM 770 C C . GLU A 1 97 ? -7.847 -15.790 -10.170 1.00 94.75 97 GLU A C 1
ATOM 772 O O . GLU A 1 97 ? -7.506 -15.386 -11.281 1.00 94.75 97 GLU A O 1
ATOM 777 N N . LEU A 1 98 ? -7.605 -15.092 -9.057 1.00 94.38 98 LEU A N 1
ATOM 778 C CA . LEU A 1 98 ? -6.927 -13.794 -9.036 1.00 94.38 98 LEU A CA 1
ATOM 779 C C . LEU A 1 98 ? -5.405 -13.930 -8.906 1.00 94.38 98 LEU A C 1
ATOM 781 O O . LEU A 1 98 ? -4.661 -13.103 -9.441 1.00 94.38 98 LEU A O 1
ATOM 785 N N . ASN A 1 99 ? -4.947 -14.990 -8.235 1.00 93.56 99 ASN A N 1
ATOM 786 C CA . ASN A 1 99 ? -3.549 -15.338 -7.971 1.00 93.56 99 ASN A CA 1
ATOM 787 C C . ASN A 1 99 ? -2.823 -15.910 -9.210 1.00 93.56 99 ASN A C 1
ATOM 789 O O . ASN A 1 99 ? -2.102 -16.904 -9.132 1.00 93.56 99 ASN A O 1
ATOM 793 N N . GLN A 1 100 ? -3.037 -15.288 -10.364 1.00 91.56 100 GLN A N 1
ATOM 794 C CA . GLN A 1 100 ? -2.379 -15.589 -11.638 1.00 91.56 100 GLN A CA 1
ATOM 795 C C . GLN A 1 100 ? -1.295 -14.530 -11.921 1.00 91.56 100 GLN A C 1
ATOM 797 O O . GLN A 1 100 ? -0.918 -13.751 -11.044 1.00 91.56 100 GLN A O 1
ATOM 802 N N . ASP A 1 101 ? -0.796 -14.449 -13.154 1.00 89.62 101 ASP A N 1
ATOM 803 C CA . ASP A 1 101 ? 0.093 -13.356 -13.555 1.00 89.62 101 ASP A CA 1
ATOM 804 C C . ASP A 1 101 ? -0.582 -11.985 -13.370 1.00 89.62 101 ASP A C 1
ATOM 806 O O . ASP A 1 101 ? -1.766 -11.812 -13.659 1.00 89.62 101 ASP A O 1
ATOM 810 N N . ASN A 1 102 ? 0.190 -10.983 -12.932 1.00 90.62 102 ASN A N 1
ATOM 811 C CA . ASN A 1 102 ? -0.284 -9.616 -12.667 1.00 90.62 102 ASN A CA 1
ATOM 812 C C . ASN A 1 102 ? -1.428 -9.523 -11.639 1.00 90.62 102 ASN A C 1
ATOM 814 O O . ASN A 1 102 ? -2.384 -8.771 -11.845 1.00 90.62 102 ASN A O 1
ATOM 818 N N . VAL A 1 103 ? -1.295 -10.227 -10.507 1.00 95.81 103 VAL A N 1
ATOM 819 C CA . VAL A 1 103 ? -2.257 -10.230 -9.384 1.00 95.81 103 VAL A CA 1
ATOM 820 C C . VAL A 1 103 ? -2.783 -8.834 -9.039 1.00 95.81 103 VAL A C 1
ATOM 822 O O . VAL A 1 103 ? -3.989 -8.670 -8.875 1.00 95.81 103 VAL A O 1
ATOM 825 N N . HIS A 1 104 ? -1.921 -7.811 -9.004 1.00 94.56 104 HIS A N 1
ATOM 826 C CA . HIS A 1 104 ? -2.337 -6.429 -8.738 1.00 94.56 104 HIS A CA 1
ATOM 827 C C . HIS A 1 104 ? -3.494 -5.963 -9.643 1.00 94.56 104 HIS A C 1
ATOM 829 O O . HIS A 1 104 ? -4.485 -5.396 -9.184 1.00 94.56 104 HIS A O 1
ATOM 835 N N . ILE A 1 105 ? -3.385 -6.239 -10.946 1.00 93.62 105 ILE A N 1
ATOM 836 C CA . ILE A 1 105 ? -4.388 -5.860 -11.946 1.00 93.62 105 ILE A CA 1
ATOM 837 C C . ILE A 1 105 ? -5.627 -6.742 -11.806 1.00 93.62 105 ILE A C 1
ATOM 839 O O . ILE A 1 105 ? -6.744 -6.222 -11.803 1.00 93.62 105 ILE A O 1
ATOM 843 N N . ASN A 1 106 ? -5.439 -8.055 -11.650 1.00 95.25 106 ASN A N 1
ATOM 844 C CA . ASN A 1 106 ? -6.546 -9.008 -11.533 1.00 95.25 106 ASN A CA 1
ATOM 845 C C . ASN A 1 106 ? -7.430 -8.694 -10.323 1.00 95.25 106 ASN A C 1
ATOM 847 O O . ASN A 1 106 ? -8.647 -8.839 -10.387 1.00 95.25 106 ASN A O 1
ATOM 851 N N . CYS A 1 107 ? -6.831 -8.204 -9.239 1.00 96.31 107 CYS A N 1
ATOM 852 C CA . CYS A 1 107 ? -7.533 -7.869 -8.010 1.00 96.31 107 CYS A CA 1
ATOM 853 C C . CYS A 1 107 ? -8.248 -6.514 -8.042 1.00 96.31 107 CYS A C 1
ATOM 855 O O . CYS A 1 107 ? -9.194 -6.321 -7.279 1.00 96.31 107 CYS A O 1
ATOM 857 N N . ALA A 1 108 ? -7.860 -5.584 -8.919 1.00 93.38 108 ALA A N 1
ATOM 858 C CA . ALA A 1 108 ? -8.353 -4.208 -8.879 1.00 93.38 108 ALA A CA 1
ATOM 859 C C . ALA A 1 108 ? -9.888 -4.106 -8.985 1.00 93.38 108 ALA A C 1
ATOM 861 O O . ALA A 1 108 ? -10.540 -3.539 -8.105 1.00 93.38 108 ALA A O 1
ATOM 862 N N . LEU A 1 109 ? -10.484 -4.675 -10.039 1.00 94.75 109 LEU A N 1
ATOM 863 C CA . LEU A 1 109 ? -11.935 -4.602 -10.252 1.00 94.75 109 LEU A CA 1
ATOM 864 C C . LEU A 1 109 ? -12.731 -5.479 -9.262 1.00 94.75 109 LEU A C 1
ATOM 866 O O . LEU A 1 109 ? -13.694 -4.965 -8.685 1.00 94.75 109 LEU A O 1
ATOM 870 N N . PRO A 1 110 ? -12.361 -6.749 -8.999 1.00 95.75 110 PRO A N 1
ATOM 871 C CA . PRO A 1 110 ? -13.080 -7.580 -8.034 1.00 95.75 110 PRO A CA 1
ATOM 872 C C . PRO A 1 110 ? -13.104 -6.991 -6.619 1.00 95.75 110 PRO A C 1
ATOM 874 O O . PRO A 1 110 ? -14.158 -6.991 -5.980 1.00 95.75 110 PRO A O 1
ATOM 877 N N . LEU A 1 111 ? -11.989 -6.431 -6.129 1.00 95.62 111 LEU A N 1
ATOM 878 C CA . LEU A 1 111 ? -11.950 -5.811 -4.799 1.00 95.62 111 LEU A CA 1
ATOM 879 C C . LEU A 1 111 ? -12.743 -4.500 -4.758 1.00 95.62 111 LEU A C 1
ATOM 881 O O . LEU A 1 111 ? -13.419 -4.244 -3.761 1.00 95.62 111 LEU A O 1
ATOM 885 N N . LEU A 1 112 ? -12.732 -3.704 -5.835 1.00 94.88 112 LEU A N 1
ATOM 886 C CA . LEU A 1 112 ? -13.580 -2.513 -5.937 1.00 94.88 112 LEU A CA 1
ATOM 887 C C . LEU A 1 112 ? -15.068 -2.881 -5.847 1.00 94.88 112 LEU A C 1
ATOM 889 O O . LEU A 1 112 ? -15.798 -2.296 -5.047 1.00 94.88 112 LEU A O 1
ATOM 893 N N . LEU A 1 113 ? -15.517 -3.875 -6.620 1.00 95.50 113 LEU A N 1
ATOM 894 C CA . LEU A 1 113 ? -16.907 -4.344 -6.594 1.00 95.50 113 LEU A CA 1
ATOM 895 C C . LEU A 1 113 ? -17.282 -4.956 -5.240 1.00 95.50 113 LEU A C 1
ATOM 897 O O . LEU A 1 113 ? -18.388 -4.729 -4.748 1.00 95.50 113 LEU A O 1
ATOM 901 N N . LYS A 1 114 ? -16.357 -5.680 -4.599 1.00 94.56 114 LYS A N 1
ATOM 902 C CA . LYS A 1 114 ? -16.544 -6.168 -3.228 1.00 94.56 114 LYS A CA 1
ATOM 903 C C . LYS A 1 114 ? -16.765 -5.009 -2.259 1.00 94.56 114 LYS A C 1
ATOM 905 O O . LYS A 1 114 ? -17.714 -5.061 -1.482 1.00 94.56 114 LYS A O 1
ATOM 910 N N . GLY A 1 115 ? -15.962 -3.949 -2.358 1.00 93.56 115 GLY A N 1
ATOM 911 C CA . GLY A 1 115 ? -16.160 -2.713 -1.603 1.00 93.56 115 GLY A CA 1
ATOM 912 C C . GLY A 1 115 ? -17.545 -2.106 -1.840 1.00 93.56 115 GLY A C 1
ATOM 913 O O . GLY A 1 115 ? -18.276 -1.872 -0.882 1.00 93.56 115 GLY A O 1
ATOM 914 N N . VAL A 1 116 ? -17.956 -1.929 -3.101 1.00 94.00 116 VAL A N 1
ATOM 915 C CA . VAL A 1 116 ? -19.300 -1.419 -3.446 1.00 94.00 116 VAL A CA 1
ATOM 916 C C . VAL A 1 116 ? -20.400 -2.247 -2.779 1.00 94.00 116 VAL A C 1
ATOM 918 O O . VAL A 1 116 ? -21.282 -1.684 -2.134 1.00 94.00 116 VAL A O 1
ATOM 921 N N . ASN A 1 117 ? -20.322 -3.576 -2.859 1.00 93.81 117 ASN A N 1
ATOM 922 C CA . ASN A 1 117 ? -21.313 -4.467 -2.253 1.00 93.81 117 ASN A CA 1
ATOM 923 C C . ASN A 1 117 ? -21.329 -4.392 -0.720 1.00 93.81 117 ASN A C 1
ATOM 925 O O . ASN A 1 117 ? -22.389 -4.541 -0.119 1.00 93.81 117 ASN A O 1
ATOM 929 N N . MET A 1 118 ? -20.183 -4.139 -0.083 1.00 91.38 118 MET A N 1
ATOM 930 C CA . MET A 1 118 ? -20.108 -3.945 1.368 1.00 91.38 118 MET A CA 1
ATOM 931 C C . MET A 1 118 ? -20.795 -2.657 1.820 1.00 91.38 118 MET A C 1
ATOM 933 O O . MET A 1 118 ? -21.422 -2.640 2.877 1.00 91.38 118 MET A O 1
ATOM 937 N N . PHE A 1 119 ? -20.688 -1.585 1.033 1.00 90.69 119 PHE A N 1
ATOM 938 C CA . PHE A 1 119 ? -21.301 -0.298 1.363 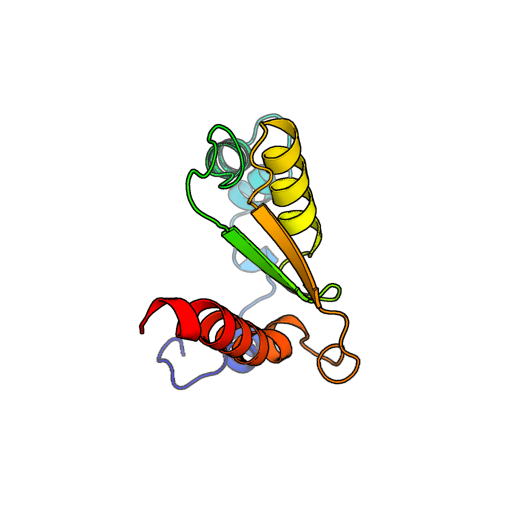1.00 90.69 119 PHE A CA 1
ATOM 939 C C . PHE A 1 119 ? -22.753 -0.175 0.883 1.00 90.69 119 PHE A C 1
ATOM 941 O O . PHE A 1 119 ? -23.492 0.640 1.427 1.00 90.69 119 PHE A O 1
ATOM 948 N N . ALA A 1 120 ? -23.194 -0.988 -0.082 1.00 92.88 120 ALA A N 1
ATOM 949 C CA . ALA A 1 120 ? -24.542 -0.917 -0.651 1.00 92.88 120 ALA A CA 1
ATOM 950 C C . ALA A 1 120 ? -25.688 -0.970 0.388 1.00 92.88 120 ALA A C 1
ATOM 952 O O . ALA A 1 120 ? -26.630 -0.189 0.245 1.00 92.88 120 ALA A O 1
ATOM 953 N N . PRO A 1 121 ? -25.637 -1.797 1.455 1.00 91.44 121 PRO A N 1
ATOM 954 C CA . PRO A 1 121 ? -26.674 -1.796 2.489 1.00 91.44 121 PRO A CA 1
ATOM 955 C C . PRO A 1 121 ? -26.756 -0.500 3.309 1.00 91.44 121 PRO A C 1
ATOM 957 O O . PRO A 1 121 ? -27.773 -0.268 3.947 1.00 91.44 121 PRO A O 1
ATOM 960 N N . LEU A 1 122 ? -25.711 0.339 3.311 1.00 86.62 122 LEU A N 1
ATOM 961 C CA . LEU A 1 122 ? -25.690 1.614 4.045 1.00 86.62 122 LEU A CA 1
ATOM 962 C C . LEU A 1 122 ? -26.345 2.770 3.273 1.00 86.62 122 LEU A C 1
ATOM 964 O O . LEU A 1 122 ? -26.441 3.875 3.801 1.00 86.62 122 LEU A O 1
ATOM 968 N N . LEU A 1 123 ? -26.733 2.541 2.016 1.00 83.81 123 LEU A N 1
ATOM 969 C CA . LEU A 1 123 ? -27.345 3.545 1.139 1.00 83.81 123 LEU A CA 1
ATOM 970 C C . LEU A 1 123 ? -28.881 3.443 1.084 1.00 83.81 123 LEU A C 1
ATOM 972 O O . LEU A 1 123 ? -29.500 4.167 0.304 1.00 83.81 123 LEU A O 1
ATOM 976 N N . GLN A 1 124 ? -29.475 2.536 1.864 1.00 74.44 124 GLN A N 1
ATOM 977 C CA . GLN A 1 124 ? -30.925 2.334 1.997 1.00 74.44 124 GLN A CA 1
ATOM 978 C C . GLN A 1 124 ? -31.441 3.016 3.263 1.00 74.44 124 GLN A C 1
ATOM 980 O O . GLN A 1 124 ? -32.563 3.564 3.199 1.00 74.44 124 GLN A O 1
#

Sequence (124 aa):
MYDGLNSHWAINAFLPEKQELYSAKFQAQLADSQNSLIMAALAENNTYQNWIPSTPMYLLHCINDNQVPFNNSQLAYAYFQSVGAMQVQLMPIDDPELNQDNVHINCALPLLLKGVNMFAPLLQ

pLDDT: mean 92.38, std 6.66, range [63.22, 98.75]

Foldseek 3Di:
DPPVPDDPVRVVVPDDDPVVVDDPVVVVLVVDCDPRPVNVVVVVPLPQPDDADPDQEEAEDECQQPPDHPVSVVVSVVSNVVVPNPSYDYHYDDDPVLNDPNSVVSVPVVVVVVVCVVCVVVVD

Secondary structure (DSSP, 8-state):
--SSSS-HHHHHHTSPPTTTTS-HHHHHHHH-TTT-HHHHHHHHT-TTSS----S-EEEEEETT-SSS-THHHHHHHHHHHHTT-TTEEEEEE--TTTSSTTHHHHHHHHHHHHHHHHHGGGG-

Radius of gyration: 18.55 Å; chains: 1; bounding box: 54×32×46 Å